Protein AF-A0A8T4Y1D4-F1 (afdb_monomer)

pLDDT: mean 77.45, std 13.18, range [52.66, 95.69]

Mean predicted aligned error: 16.46 Å

Sequence (96 aa):
MKKVSLYLDDKLWIKFKEVVLRRHGTLRKLSNEVENVLRASLVEENIEEAFKAMDLDVKVVSSPEDVKRSRPKLQGPSSELLIRKMRGMRIDEGLP

Nearest PDB structures (foldseek):
  6u42-assembly1_7G  TM=2.082E-01  e=9.517E+00  Chlamydomonas reinhardtii

Structure (mmCIF, N/CA/C/O backbone):
data_AF-A0A8T4Y1D4-F1
#
_entry.id   AF-A0A8T4Y1D4-F1
#
loop_
_atom_site.group_PDB
_atom_site.id
_atom_site.type_symbol
_atom_site.label_atom_id
_atom_site.label_alt_id
_atom_site.label_comp_id
_atom_site.label_asym_id
_atom_site.label_entity_id
_atom_site.label_seq_id
_atom_site.pdbx_PDB_ins_code
_atom_site.Cartn_x
_atom_site.Cartn_y
_atom_site.Cartn_z
_atom_site.occupancy
_atom_site.B_iso_or_equiv
_a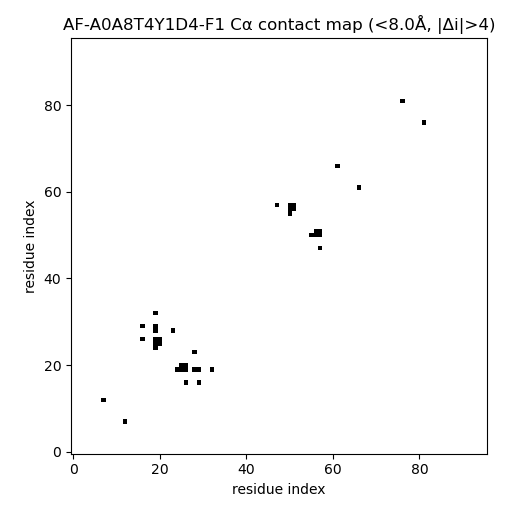tom_site.auth_seq_id
_atom_site.auth_comp_id
_atom_site.auth_asym_id
_atom_site.auth_atom_id
_atom_site.pdbx_PDB_model_num
ATOM 1 N N . MET A 1 1 ? 4.738 20.694 -6.937 1.00 65.12 1 MET A N 1
ATOM 2 C CA . MET A 1 1 ? 5.287 19.341 -6.680 1.00 65.12 1 MET A CA 1
ATOM 3 C C . MET A 1 1 ? 6.788 19.444 -6.489 1.00 65.12 1 MET A C 1
ATOM 5 O O . MET A 1 1 ? 7.438 20.063 -7.325 1.00 65.12 1 MET A O 1
ATOM 9 N N . LYS A 1 2 ? 7.337 18.865 -5.415 1.00 83.25 2 LYS A N 1
ATOM 10 C CA . LYS A 1 2 ? 8.791 18.683 -5.287 1.00 83.25 2 LYS A CA 1
ATOM 11 C C . LYS A 1 2 ? 9.203 17.478 -6.133 1.00 83.25 2 LYS A C 1
ATOM 13 O O . LYS A 1 2 ? 8.502 16.470 -6.132 1.00 83.25 2 LYS A O 1
ATOM 18 N N . LYS A 1 3 ? 10.299 17.600 -6.882 1.00 87.06 3 LYS A N 1
ATOM 19 C CA . LYS A 1 3 ? 10.895 16.473 -7.608 1.00 87.06 3 LYS A CA 1
ATOM 20 C C . LYS A 1 3 ? 11.906 15.801 -6.689 1.00 87.06 3 LYS A C 1
ATOM 22 O O . LYS A 1 3 ? 12.689 16.493 -6.046 1.00 87.06 3 LYS A O 1
ATOM 27 N N . VAL A 1 4 ? 11.864 14.477 -6.631 1.00 87.06 4 VAL A N 1
ATOM 28 C CA . VAL A 1 4 ? 12.768 13.655 -5.824 1.00 87.06 4 VAL A CA 1
ATOM 29 C C . VAL A 1 4 ? 13.396 12.623 -6.749 1.00 87.06 4 VAL A C 1
ATOM 31 O O . VAL A 1 4 ? 12.711 12.073 -7.612 1.00 87.06 4 VAL A O 1
ATOM 34 N N . SER A 1 5 ? 14.691 12.386 -6.575 1.00 88.12 5 SER A N 1
ATOM 35 C CA . SER A 1 5 ? 15.420 11.322 -7.261 1.00 88.12 5 SER A CA 1
ATOM 36 C C . SER A 1 5 ? 15.661 10.188 -6.275 1.00 88.12 5 SER A C 1
ATOM 38 O O . SER A 1 5 ? 16.085 10.432 -5.148 1.00 88.12 5 SER A O 1
ATOM 40 N N . LEU A 1 6 ? 15.382 8.959 -6.698 1.00 85.62 6 LEU A N 1
ATOM 41 C CA . LEU A 1 6 ? 15.580 7.751 -5.905 1.00 85.62 6 LEU A CA 1
ATOM 42 C C . LEU A 1 6 ? 16.570 6.853 -6.640 1.00 85.62 6 LEU A C 1
ATOM 44 O O . LEU A 1 6 ? 16.470 6.694 -7.857 1.00 85.62 6 LEU A O 1
ATOM 48 N N . TYR A 1 7 ? 17.495 6.262 -5.896 1.00 90.25 7 TYR A N 1
ATOM 49 C CA . TYR A 1 7 ? 18.375 5.221 -6.410 1.00 90.25 7 TYR A CA 1
ATOM 50 C C . TYR A 1 7 ? 17.776 3.871 -6.037 1.00 90.25 7 TYR A C 1
ATOM 52 O O . TYR A 1 7 ? 17.501 3.609 -4.868 1.00 90.25 7 TYR A O 1
ATOM 60 N N . LEU A 1 8 ? 17.527 3.043 -7.045 1.00 89.62 8 LEU A N 1
ATOM 61 C CA . LEU A 1 8 ? 16.905 1.732 -6.911 1.00 89.62 8 LEU A CA 1
ATOM 62 C C . LEU A 1 8 ? 17.745 0.717 -7.675 1.00 89.62 8 LEU A C 1
ATOM 64 O O . LEU A 1 8 ? 18.390 1.062 -8.662 1.00 89.62 8 LEU A O 1
ATOM 68 N N . ASP A 1 9 ? 17.697 -0.535 -7.235 1.00 94.88 9 ASP A N 1
ATOM 69 C CA . ASP A 1 9 ? 18.259 -1.639 -8.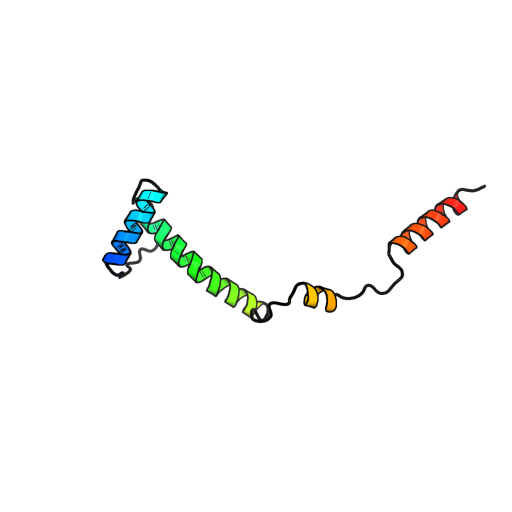004 1.00 94.88 9 ASP A CA 1
ATOM 70 C C . ASP A 1 9 ? 17.564 -1.756 -9.374 1.00 94.88 9 ASP A C 1
ATOM 72 O O . ASP A 1 9 ? 16.332 -1.735 -9.471 1.00 94.88 9 ASP A O 1
ATOM 76 N N . ASP A 1 10 ? 18.354 -1.912 -10.438 1.00 94.69 10 ASP A N 1
ATOM 77 C CA . ASP A 1 10 ? 17.852 -1.930 -11.815 1.00 94.69 10 ASP A CA 1
ATOM 78 C C . ASP A 1 10 ? 16.904 -3.106 -12.064 1.00 94.69 10 ASP A C 1
ATOM 80 O O . ASP A 1 10 ? 15.883 -2.962 -12.745 1.00 94.69 10 ASP A O 1
ATOM 84 N N . LYS A 1 11 ? 17.195 -4.277 -11.481 1.00 95.12 11 LYS A N 1
ATOM 85 C CA . LYS A 1 11 ? 16.346 -5.465 -11.649 1.00 95.12 11 LYS A CA 1
ATOM 86 C C . LYS A 1 11 ? 15.000 -5.263 -10.965 1.00 95.12 11 LYS A C 1
ATOM 88 O O . LYS A 1 11 ? 13.964 -5.595 -11.548 1.00 95.12 11 LYS A O 1
ATOM 93 N N . LEU A 1 12 ? 15.003 -4.706 -9.754 1.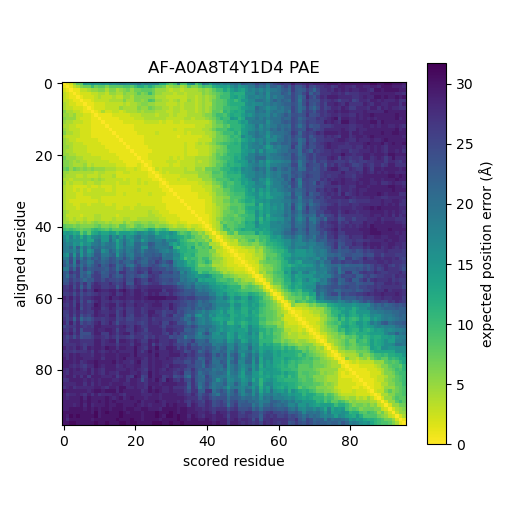00 92.75 12 LEU A N 1
ATOM 94 C CA . LEU A 1 12 ? 13.783 -4.329 -9.042 1.00 92.75 12 LEU A CA 1
ATOM 95 C C . LEU A 1 12 ? 12.974 -3.300 -9.845 1.00 92.75 12 LEU A C 1
ATOM 97 O O . LEU A 1 12 ? 11.764 -3.456 -10.016 1.00 92.75 12 LEU A O 1
ATOM 101 N N . TRP A 1 13 ? 13.642 -2.288 -10.399 1.00 93.31 13 TRP A N 1
ATOM 102 C CA . TRP A 1 13 ? 12.994 -1.224 -11.160 1.00 93.31 13 TRP A CA 1
ATOM 103 C C . TRP A 1 13 ? 12.329 -1.727 -12.444 1.00 93.31 13 TRP A C 1
ATOM 105 O O . TRP A 1 13 ? 11.215 -1.311 -12.766 1.00 93.31 13 TRP A O 1
ATOM 115 N N . ILE A 1 14 ? 12.962 -2.658 -13.164 1.00 95.31 14 ILE A N 1
ATOM 116 C CA . ILE A 1 14 ? 12.378 -3.287 -14.359 1.00 95.31 14 ILE A CA 1
ATOM 117 C C . ILE A 1 14 ? 11.093 -4.040 -14.001 1.00 95.31 14 ILE A C 1
ATOM 119 O O . ILE A 1 14 ? 10.058 -3.814 -14.632 1.00 95.31 14 ILE A O 1
ATOM 123 N N . LYS A 1 15 ? 11.134 -4.877 -12.957 1.00 94.12 15 LYS A N 1
ATOM 124 C CA . LYS A 1 15 ? 9.953 -5.622 -12.490 1.00 94.12 15 LYS A CA 1
ATOM 125 C C . LYS A 1 15 ? 8.828 -4.680 -12.070 1.00 94.12 15 LYS A C 1
ATOM 127 O O . LYS A 1 15 ? 7.671 -4.904 -12.413 1.00 94.12 15 LYS A O 1
ATOM 132 N N . PHE A 1 16 ? 9.164 -3.596 -11.375 1.00 93.06 16 PHE A N 1
ATOM 133 C CA . PHE A 1 16 ? 8.180 -2.607 -10.955 1.00 93.06 16 PHE A CA 1
ATOM 134 C C . PHE A 1 16 ? 7.493 -1.933 -12.152 1.00 93.06 16 PHE A C 1
ATOM 136 O O . PHE A 1 16 ? 6.266 -1.854 -12.191 1.00 93.06 16 PHE A O 1
ATOM 143 N N . LYS A 1 17 ? 8.251 -1.517 -13.178 1.00 94.00 17 LYS A N 1
ATOM 144 C CA . LYS A 1 17 ? 7.666 -0.962 -14.414 1.00 94.00 17 LYS A CA 1
ATOM 145 C C . LYS A 1 17 ? 6.724 -1.936 -15.098 1.00 94.00 17 LYS A C 1
ATOM 147 O O . LYS A 1 17 ? 5.676 -1.516 -15.581 1.00 94.00 17 LYS A O 1
ATOM 152 N N . GLU A 1 18 ? 7.088 -3.212 -15.143 1.00 95.69 18 GLU A N 1
ATOM 153 C CA . GLU A 1 18 ? 6.251 -4.246 -15.739 1.00 95.69 18 GLU A CA 1
ATOM 154 C C . GLU A 1 18 ? 4.917 -4.383 -14.997 1.00 95.69 18 GLU A C 1
ATOM 156 O O . GLU A 1 18 ? 3.863 -4.402 -15.630 1.00 95.69 18 GLU A O 1
ATOM 161 N N . VAL A 1 19 ? 4.938 -4.396 -13.662 1.00 93.88 19 VAL A N 1
ATOM 162 C CA . VAL A 1 19 ? 3.719 -4.432 -12.840 1.00 93.88 19 VAL A CA 1
ATOM 163 C C . VAL A 1 19 ? 2.845 -3.202 -13.090 1.00 93.88 19 VAL A C 1
ATOM 165 O O . VAL A 1 19 ? 1.645 -3.341 -13.327 1.00 93.88 19 VAL A O 1
ATOM 168 N N . VAL A 1 20 ? 3.436 -2.004 -13.107 1.00 94.12 20 VAL A N 1
ATOM 169 C CA . VAL A 1 20 ? 2.705 -0.753 -13.377 1.00 94.12 20 VAL A CA 1
ATOM 170 C C . VAL A 1 20 ? 2.093 -0.765 -14.779 1.00 94.12 20 VAL A C 1
ATOM 172 O O . VAL A 1 20 ? 0.931 -0.389 -14.949 1.00 94.12 20 VAL A O 1
ATOM 175 N N . LEU A 1 21 ? 2.840 -1.240 -15.779 1.00 94.25 21 LEU A N 1
ATOM 176 C CA . LEU A 1 21 ? 2.364 -1.360 -17.153 1.00 94.25 21 LEU A CA 1
ATOM 177 C C . LEU A 1 21 ? 1.213 -2.363 -17.260 1.00 94.25 21 LEU A C 1
ATOM 179 O O . LEU A 1 21 ? 0.214 -2.060 -17.903 1.00 94.25 21 LEU A O 1
ATOM 183 N N . ARG A 1 22 ? 1.314 -3.522 -16.602 1.00 93.50 22 ARG A N 1
ATOM 184 C CA . ARG A 1 22 ? 0.240 -4.526 -16.568 1.00 93.50 22 ARG A CA 1
ATOM 185 C C . ARG A 1 22 ? -1.016 -3.998 -15.871 1.00 93.50 22 ARG A C 1
ATOM 187 O O . ARG A 1 22 ? -2.118 -4.291 -16.317 1.00 93.50 22 ARG A O 1
ATOM 194 N N . ARG A 1 23 ? -0.861 -3.203 -14.806 1.00 92.44 23 ARG A N 1
ATOM 195 C CA . ARG A 1 23 ? -1.981 -2.653 -14.025 1.00 92.44 23 ARG A CA 1
ATOM 196 C C . ARG A 1 23 ? -2.713 -1.517 -14.738 1.00 92.44 23 ARG A C 1
ATOM 198 O O . ARG A 1 23 ? -3.936 -1.451 -14.682 1.00 92.44 23 ARG A O 1
ATOM 205 N N . HIS A 1 24 ? -1.977 -0.599 -15.364 1.00 91.69 24 HIS A N 1
ATOM 206 C CA . HIS A 1 24 ? -2.543 0.641 -15.909 1.00 91.69 24 HIS A CA 1
ATOM 207 C C . HIS A 1 24 ? -2.500 0.736 -17.438 1.00 91.69 24 HIS A C 1
ATOM 209 O O . HIS A 1 24 ? -3.012 1.705 -17.995 1.00 91.69 24 HIS A O 1
ATOM 215 N N . GLY A 1 25 ? -1.842 -0.200 -18.124 1.00 93.06 25 GLY A N 1
ATOM 216 C CA . GLY A 1 25 ? -1.584 -0.133 -19.566 1.00 93.06 25 GLY A CA 1
ATOM 217 C C . GLY A 1 25 ? -0.598 0.970 -19.971 1.00 93.06 25 GLY A C 1
ATOM 218 O O . GLY A 1 25 ? -0.372 1.198 -21.156 1.00 93.06 25 GLY A O 1
ATOM 219 N N . THR A 1 26 ? -0.012 1.697 -19.011 1.00 91.81 26 THR A N 1
ATOM 220 C CA . THR A 1 26 ? 0.875 2.833 -19.278 1.00 91.81 26 THR A CA 1
ATOM 221 C C . THR A 1 26 ? 1.895 3.057 -18.165 1.00 91.81 26 THR A C 1
ATOM 223 O O . THR A 1 26 ? 1.602 2.886 -16.984 1.00 91.81 26 THR A O 1
ATOM 226 N N . LEU A 1 27 ? 3.085 3.536 -18.540 1.00 92.75 27 LEU A N 1
ATOM 227 C CA . LEU A 1 27 ? 4.135 3.955 -17.604 1.00 92.75 27 LEU A CA 1
ATOM 228 C C . LEU A 1 27 ? 3.957 5.391 -17.086 1.00 92.75 27 LEU A C 1
ATOM 230 O O . LEU A 1 27 ? 4.673 5.803 -16.176 1.00 92.75 27 LEU A O 1
ATOM 234 N N . ARG A 1 28 ? 2.981 6.158 -17.600 1.00 92.62 28 ARG A N 1
ATOM 235 C CA . ARG A 1 28 ? 2.699 7.533 -17.129 1.00 92.62 28 ARG A CA 1
ATOM 236 C C . ARG A 1 28 ? 2.296 7.597 -15.649 1.00 92.62 28 ARG A C 1
ATOM 238 O O . ARG A 1 28 ? 2.296 8.676 -15.067 1.00 92.62 28 ARG A O 1
ATOM 245 N N . LYS A 1 29 ? 1.944 6.456 -15.049 1.00 91.50 29 LYS A N 1
ATOM 246 C CA . LYS A 1 29 ? 1.559 6.318 -13.639 1.00 91.50 29 LYS A CA 1
ATOM 247 C C . LYS A 1 29 ? 2.702 5.877 -12.718 1.00 91.50 29 LYS A C 1
ATOM 249 O O . LYS A 1 29 ? 2.461 5.729 -11.528 1.00 91.50 29 LYS A O 1
ATOM 254 N N . LEU A 1 30 ? 3.934 5.730 -13.221 1.00 91.94 30 LEU A N 1
ATOM 255 C CA . LEU A 1 30 ? 5.082 5.285 -12.417 1.00 91.94 30 LEU A CA 1
ATOM 256 C C . LEU A 1 30 ? 5.305 6.130 -11.163 1.00 91.94 30 LEU A C 1
ATOM 258 O O . LEU A 1 30 ? 5.401 5.577 -10.075 1.00 91.94 30 LEU A O 1
ATOM 262 N N . SER A 1 31 ? 5.362 7.457 -11.301 1.00 89.75 31 SER A N 1
ATOM 263 C CA . SER A 1 31 ? 5.596 8.347 -10.158 1.00 89.75 31 SER A CA 1
ATOM 264 C C . SER A 1 31 ? 4.492 8.240 -9.107 1.00 89.75 31 SER A C 1
ATOM 266 O O . SER A 1 31 ? 4.797 8.195 -7.921 1.00 89.75 31 SER A O 1
ATOM 268 N N . ASN A 1 32 ? 3.232 8.131 -9.540 1.00 90.19 32 ASN A N 1
ATOM 269 C CA . ASN A 1 32 ? 2.099 7.955 -8.631 1.00 90.19 32 ASN A CA 1
ATOM 270 C C . ASN A 1 32 ? 2.192 6.626 -7.883 1.00 90.19 32 ASN A C 1
ATOM 272 O O . ASN A 1 32 ? 1.860 6.565 -6.707 1.00 90.19 32 ASN A O 1
ATOM 276 N N . GLU A 1 33 ? 2.646 5.567 -8.551 1.00 91.44 33 GLU A N 1
ATOM 277 C CA . GLU A 1 33 ? 2.709 4.256 -7.919 1.00 91.44 33 GLU A CA 1
ATOM 278 C C . GLU A 1 33 ? 3.885 4.118 -6.957 1.00 91.44 33 GLU A C 1
ATOM 280 O O . GLU A 1 33 ? 3.740 3.514 -5.899 1.00 91.44 33 GLU A O 1
ATOM 285 N N . VAL A 1 34 ? 5.015 4.759 -7.259 1.00 90.56 34 VAL A N 1
ATOM 286 C CA . VAL A 1 34 ? 6.104 4.919 -6.288 1.00 90.56 34 VAL A CA 1
ATOM 287 C C . VAL A 1 34 ? 5.616 5.699 -5.063 1.00 90.56 34 VAL A C 1
ATOM 289 O O . VAL A 1 34 ? 5.873 5.292 -3.935 1.00 90.56 34 VAL A O 1
ATOM 292 N N . GLU A 1 35 ? 4.865 6.783 -5.265 1.00 88.62 35 GLU A N 1
ATOM 293 C CA . GLU A 1 35 ? 4.280 7.557 -4.166 1.00 88.62 35 GLU A CA 1
ATOM 294 C C . GLU A 1 35 ? 3.283 6.732 -3.339 1.00 88.62 35 GLU A C 1
ATOM 296 O O . GLU A 1 35 ? 3.310 6.801 -2.114 1.00 88.62 35 GLU A O 1
ATOM 301 N N . ASN A 1 36 ? 2.441 5.919 -3.979 1.00 87.69 36 ASN A N 1
ATOM 302 C CA . ASN A 1 36 ? 1.493 5.042 -3.292 1.00 87.69 36 ASN A CA 1
ATOM 303 C C . ASN A 1 36 ? 2.200 3.995 -2.428 1.00 87.69 36 ASN A C 1
ATOM 305 O O . ASN A 1 36 ? 1.775 3.764 -1.299 1.00 87.69 36 ASN A O 1
ATOM 309 N N . VAL A 1 37 ? 3.282 3.392 -2.929 1.00 87.56 37 VAL A N 1
ATOM 310 C CA . VAL A 1 37 ? 4.082 2.428 -2.159 1.00 87.56 37 VAL A CA 1
ATOM 311 C C . VAL A 1 37 ? 4.723 3.102 -0.947 1.00 87.56 37 VAL A C 1
ATOM 313 O O . VAL A 1 37 ? 4.610 2.583 0.159 1.00 87.56 37 VAL A O 1
ATOM 316 N N . LEU A 1 38 ? 5.327 4.281 -1.131 1.00 84.69 38 LEU A N 1
ATOM 317 C CA . LEU A 1 38 ? 5.920 5.042 -0.026 1.00 84.69 38 LEU A CA 1
ATOM 318 C C . LEU A 1 38 ? 4.867 5.491 0.994 1.00 84.69 38 LEU A C 1
ATOM 320 O O . LEU A 1 38 ? 5.109 5.458 2.193 1.00 84.69 38 LEU A O 1
ATOM 324 N N . ARG A 1 39 ? 3.676 5.892 0.542 1.00 82.94 39 ARG A N 1
ATOM 325 C CA . ARG A 1 39 ? 2.569 6.211 1.449 1.00 82.94 39 ARG A CA 1
ATOM 326 C C . ARG A 1 39 ? 2.110 4.985 2.217 1.00 82.94 39 ARG A C 1
ATOM 328 O O . ARG A 1 39 ? 1.875 5.108 3.406 1.00 82.94 39 ARG A O 1
ATOM 335 N N . ALA A 1 40 ? 1.992 3.828 1.572 1.00 79.12 40 ALA A N 1
ATOM 336 C CA . ALA A 1 40 ? 1.582 2.602 2.246 1.00 79.12 40 ALA A CA 1
ATOM 337 C C . ALA A 1 40 ? 2.562 2.212 3.364 1.00 79.12 40 ALA A C 1
ATOM 339 O O . ALA A 1 40 ? 2.109 1.892 4.456 1.00 79.12 40 ALA A O 1
ATOM 340 N N . SER A 1 41 ? 3.876 2.327 3.136 1.00 74.56 41 SER A N 1
ATOM 341 C CA . SER A 1 41 ? 4.875 2.068 4.184 1.00 74.56 41 SER A CA 1
ATOM 342 C C . SER A 1 41 ? 4.851 3.118 5.297 1.00 74.56 41 SER A C 1
ATOM 344 O O . SER A 1 41 ? 4.956 2.780 6.467 1.00 74.56 41 SER A O 1
ATOM 346 N N . LEU A 1 42 ? 4.661 4.395 4.952 1.00 71.81 42 LEU A N 1
ATOM 347 C CA . LEU A 1 42 ? 4.575 5.473 5.943 1.00 71.81 42 LEU A CA 1
ATOM 348 C C . LEU A 1 42 ? 3.255 5.453 6.723 1.00 71.81 42 LEU A C 1
ATOM 350 O O . LEU A 1 42 ? 3.182 6.016 7.805 1.00 71.81 42 LEU A O 1
ATOM 354 N N . VAL A 1 43 ? 2.175 4.874 6.192 1.00 64.25 43 VAL A N 1
ATOM 355 C CA . VAL A 1 43 ? 0.899 4.762 6.916 1.00 64.25 43 VAL A CA 1
ATOM 356 C C . VAL A 1 43 ? 1.048 3.846 8.126 1.00 64.25 43 VAL A C 1
ATOM 358 O O . VAL A 1 43 ? 0.479 4.166 9.161 1.00 64.25 43 VAL A O 1
ATOM 361 N N . GLU A 1 44 ? 1.841 2.776 8.044 1.00 59.81 44 GLU A N 1
ATOM 362 C CA . GLU A 1 44 ? 2.151 1.943 9.214 1.00 59.81 44 GLU A CA 1
ATOM 363 C C . GLU A 1 44 ? 2.862 2.768 10.300 1.00 59.81 44 GLU A C 1
ATOM 365 O O . GLU A 1 44 ? 2.408 2.788 11.442 1.00 59.81 44 GLU A O 1
ATOM 370 N N . GLU A 1 45 ? 3.869 3.564 9.925 1.00 60.06 45 GLU A N 1
ATOM 371 C CA . GLU A 1 45 ? 4.567 4.476 10.847 1.00 60.06 45 GLU A CA 1
ATOM 372 C C . GLU A 1 45 ? 3.633 5.558 11.422 1.00 60.06 45 GLU A C 1
ATOM 374 O O . GLU A 1 45 ? 3.614 5.790 12.627 1.00 60.06 45 GLU A O 1
ATOM 379 N N . ASN A 1 46 ? 2.790 6.178 10.590 1.00 60.34 46 ASN A N 1
ATOM 380 C CA . ASN A 1 46 ? 1.846 7.215 11.022 1.00 60.34 46 ASN A CA 1
ATOM 381 C C . ASN A 1 46 ? 0.755 6.668 11.949 1.00 60.34 46 ASN A C 1
ATOM 383 O O . ASN A 1 46 ? 0.288 7.373 12.840 1.00 60.34 46 ASN A O 1
ATOM 387 N N . ILE A 1 47 ? 0.310 5.431 11.726 1.00 63.88 47 ILE A N 1
ATOM 388 C CA . ILE A 1 47 ? -0.652 4.759 12.597 1.00 63.88 47 ILE A CA 1
ATOM 389 C C . ILE A 1 47 ? 0.003 4.487 13.954 1.00 63.88 47 ILE A C 1
ATOM 391 O O . ILE A 1 47 ? -0.592 4.796 14.985 1.00 63.88 47 ILE A O 1
ATOM 395 N N . GLU A 1 48 ? 1.239 3.984 13.974 1.00 63.22 48 GLU A N 1
ATOM 396 C CA . GLU A 1 48 ? 1.997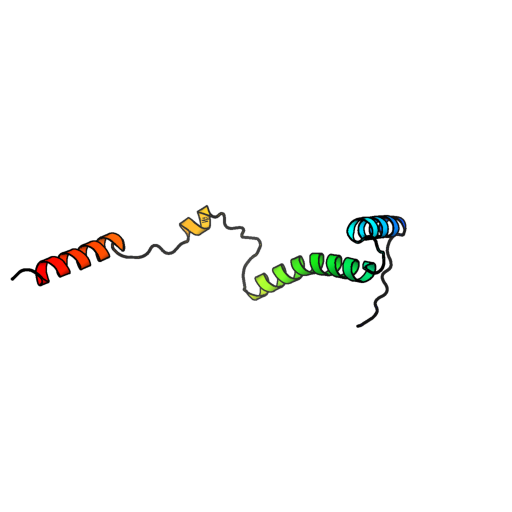 3.799 15.214 1.00 63.22 48 GLU A CA 1
ATOM 397 C C . GLU A 1 48 ? 2.235 5.117 15.963 1.00 63.22 48 GLU A C 1
ATOM 399 O O . GLU A 1 48 ? 2.077 5.174 17.184 1.00 63.22 48 GLU A 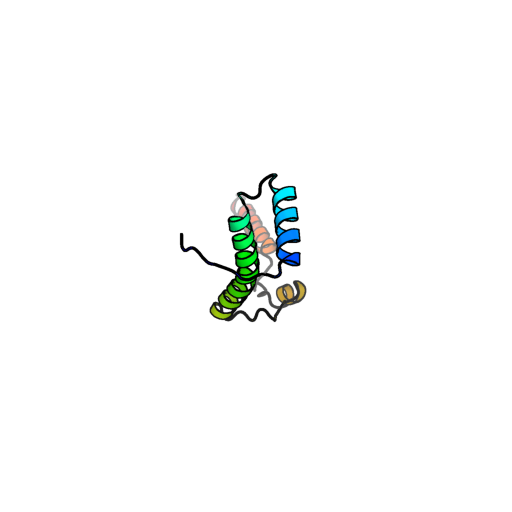O 1
ATOM 404 N N . GLU A 1 49 ? 2.585 6.190 15.254 1.00 65.88 49 GLU A N 1
ATOM 405 C CA . GLU A 1 49 ? 2.765 7.524 15.832 1.00 65.88 49 GLU A CA 1
ATOM 406 C C . GLU A 1 49 ? 1.453 8.111 16.364 1.00 65.88 49 GLU A C 1
ATOM 408 O O . GLU A 1 49 ? 1.432 8.670 17.461 1.00 65.88 49 GLU A O 1
ATOM 413 N N . ALA A 1 50 ? 0.342 7.943 15.643 1.00 60.38 50 ALA A N 1
ATOM 414 C CA . ALA A 1 50 ? -0.974 8.382 16.094 1.00 60.38 50 ALA A CA 1
ATOM 415 C C . ALA A 1 50 ? -1.436 7.618 17.343 1.00 60.38 50 ALA A C 1
ATOM 417 O O . ALA A 1 50 ? -1.968 8.227 18.270 1.00 60.38 50 ALA A O 1
ATOM 418 N N . PHE A 1 51 ? -1.196 6.307 17.412 1.00 62.69 51 PHE A N 1
ATOM 419 C CA . PHE A 1 51 ? -1.496 5.519 18.605 1.00 62.69 51 PHE A CA 1
ATOM 420 C C . PHE A 1 51 ? -0.616 5.914 19.797 1.00 62.69 51 PHE A C 1
ATOM 422 O O . PHE A 1 51 ? -1.145 6.073 20.896 1.00 62.69 51 PHE A O 1
ATOM 429 N N . LYS A 1 52 ? 0.680 6.192 19.584 1.00 68.62 52 LYS A N 1
ATOM 430 C CA . LYS A 1 52 ? 1.558 6.774 20.619 1.00 68.62 52 LYS A CA 1
ATOM 431 C C . LYS A 1 52 ? 1.050 8.131 21.108 1.00 68.62 52 LYS A C 1
ATOM 433 O O . LYS A 1 52 ? 1.047 8.377 22.306 1.00 68.62 52 LYS A O 1
ATOM 438 N N . ALA A 1 53 ? 0.588 8.999 20.207 1.00 69.00 53 ALA A N 1
ATOM 439 C CA . ALA A 1 53 ? 0.021 10.299 20.571 1.00 69.00 53 ALA A CA 1
ATOM 440 C C . ALA A 1 53 ? -1.303 10.186 21.353 1.00 69.00 53 ALA A C 1
ATOM 442 O O . ALA A 1 53 ? -1.655 11.098 22.097 1.00 69.00 53 ALA A O 1
ATOM 443 N N . MET A 1 54 ? -2.027 9.075 21.196 1.00 64.25 54 MET A N 1
ATOM 444 C CA . MET A 1 54 ? -3.240 8.749 21.953 1.00 64.25 54 MET A CA 1
ATOM 445 C C . MET A 1 54 ? -2.963 7.944 23.234 1.00 64.25 54 MET A C 1
ATOM 447 O O . MET A 1 54 ? -3.916 7.540 23.895 1.00 64.25 54 MET A O 1
ATOM 451 N N . ASP A 1 55 ? -1.691 7.711 23.581 1.00 63.22 55 ASP A N 1
ATOM 452 C CA . ASP A 1 55 ? -1.268 6.881 24.721 1.00 63.22 55 ASP A CA 1
ATOM 453 C C . ASP A 1 55 ? -1.830 5.440 24.653 1.00 63.22 55 ASP A C 1
ATOM 455 O O . ASP A 1 55 ? -2.082 4.774 25.659 1.00 63.22 55 ASP A O 1
ATOM 459 N N . LEU A 1 56 ? -2.064 4.952 23.429 1.00 62.31 56 LEU A N 1
ATOM 460 C CA . LEU A 1 56 ? -2.570 3.615 23.138 1.00 62.31 56 LEU A CA 1
ATOM 461 C C . LEU A 1 56 ? -1.402 2.713 22.744 1.00 62.31 56 LEU A C 1
ATOM 463 O O . LEU A 1 56 ? -0.765 2.895 21.705 1.00 62.31 56 LEU A O 1
ATOM 467 N N . ASP A 1 57 ? -1.130 1.707 23.568 1.00 59.12 57 ASP A N 1
ATOM 468 C CA . ASP A 1 57 ? -0.060 0.753 23.303 1.00 59.12 57 ASP A CA 1
ATOM 469 C C . ASP A 1 57 ? -0.515 -0.260 22.233 1.00 59.12 57 ASP A C 1
ATOM 471 O O . ASP A 1 57 ? -1.303 -1.171 22.4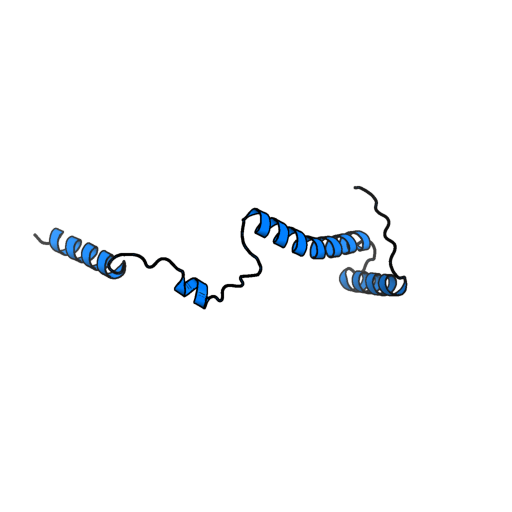97 1.00 59.12 57 ASP A O 1
ATOM 475 N N . VAL A 1 58 ? -0.027 -0.093 20.997 1.00 56.22 58 VAL A N 1
ATOM 476 C CA . VAL A 1 58 ? -0.379 -0.910 19.807 1.00 56.22 58 VAL A CA 1
ATOM 477 C C . VAL A 1 58 ? -0.065 -2.399 20.012 1.00 56.22 58 VAL A C 1
ATOM 479 O O . VAL A 1 58 ? -0.615 -3.267 19.336 1.00 56.22 58 VAL A O 1
ATOM 482 N N . LYS A 1 59 ? 0.787 -2.719 20.992 1.00 57.44 59 LYS A N 1
ATOM 483 C CA . LYS A 1 59 ? 1.119 -4.095 21.379 1.00 57.44 59 LYS A CA 1
ATOM 484 C C . LYS A 1 59 ? -0.019 -4.821 22.091 1.00 57.44 59 LYS A C 1
ATOM 486 O O . LYS A 1 59 ? 0.006 -6.050 22.159 1.00 57.44 59 LYS A O 1
ATOM 491 N N . VAL A 1 60 ? -1.020 -4.105 22.598 1.00 55.69 60 VAL A N 1
ATOM 492 C CA . VAL A 1 60 ? -2.174 -4.713 23.259 1.00 55.69 60 VAL A CA 1
ATOM 493 C C . VAL A 1 60 ? -3.269 -4.947 22.223 1.00 55.69 60 VAL A C 1
ATOM 495 O O . VAL A 1 60 ? -4.298 -4.271 22.192 1.00 55.69 60 VAL A O 1
ATOM 498 N N . VAL A 1 61 ? -3.065 -5.957 21.375 1.00 52.66 61 VAL A N 1
ATOM 499 C CA . VAL A 1 61 ? -4.169 -6.590 20.643 1.00 52.66 61 VAL A CA 1
ATOM 500 C C . VAL A 1 61 ? -5.045 -7.278 21.689 1.00 52.66 61 VAL A C 1
ATOM 502 O O . VAL A 1 61 ? -4.880 -8.457 21.990 1.00 52.66 61 VAL A O 1
ATOM 505 N N . SER A 1 62 ? -5.941 -6.517 22.317 1.00 57.88 62 SER A N 1
ATOM 506 C CA . SER A 1 62 ? -6.938 -7.083 23.219 1.00 57.88 62 SER A CA 1
ATOM 507 C C . SER A 1 62 ? -7.834 -7.985 22.382 1.00 57.88 62 SER A C 1
ATOM 509 O O . SER A 1 62 ? -8.480 -7.513 21.441 1.00 57.88 62 SER A O 1
ATOM 511 N N . SER A 1 63 ? -7.878 -9.279 22.704 1.00 65.12 63 SER A N 1
ATOM 512 C CA . SER A 1 63 ? -8.846 -10.185 22.091 1.00 65.12 63 SER A CA 1
ATOM 513 C C . SER A 1 63 ? -10.251 -9.588 22.261 1.00 65.12 63 SER A C 1
ATOM 515 O O . SER A 1 63 ? -10.538 -8.981 23.301 1.00 65.12 63 SER A O 1
ATOM 517 N N . PRO A 1 64 ? -11.176 -9.771 21.303 1.00 65.62 64 PRO A N 1
ATOM 518 C CA . PRO A 1 64 ? -12.576 -9.390 21.488 1.00 65.62 64 PRO A CA 1
ATOM 519 C C . PRO A 1 64 ? -13.179 -9.917 22.803 1.00 65.62 64 PRO A C 1
ATOM 521 O O . PRO A 1 64 ? -14.116 -9.329 23.344 1.00 65.62 64 PRO A O 1
ATOM 524 N N . GLU A 1 65 ? -12.649 -11.021 23.331 1.00 72.25 65 GLU A N 1
ATOM 525 C CA . GLU A 1 65 ? -13.025 -11.590 24.626 1.00 72.25 65 GLU A CA 1
ATOM 526 C C . GLU A 1 65 ? -12.540 -10.750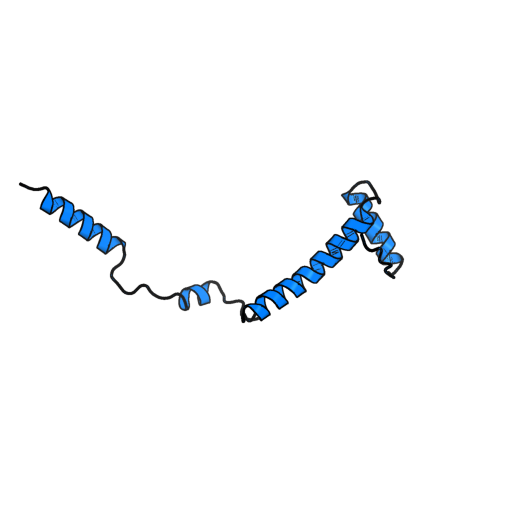 25.814 1.00 72.25 65 GLU A C 1
ATOM 528 O O . GLU A 1 65 ? -13.297 -10.554 26.767 1.00 72.25 65 GLU A O 1
ATOM 533 N N . ASP A 1 66 ? -11.334 -10.189 25.741 1.00 71.75 66 ASP A N 1
ATOM 534 C CA . ASP A 1 66 ? -10.777 -9.315 26.778 1.00 71.75 66 ASP A CA 1
ATOM 535 C C . ASP A 1 66 ? -11.526 -7.983 26.839 1.00 71.75 66 ASP A C 1
ATOM 537 O O . ASP A 1 66 ? -11.850 -7.498 27.923 1.00 71.75 66 ASP A O 1
ATOM 541 N N . VAL A 1 67 ? -11.925 -7.451 25.679 1.00 70.44 67 VAL A N 1
ATOM 542 C CA . VAL A 1 67 ? -12.784 -6.258 25.586 1.00 70.44 67 VAL A CA 1
ATOM 543 C C . VAL A 1 67 ? -14.167 -6.518 26.192 1.00 70.44 67 VAL A C 1
ATOM 545 O O . VAL A 1 67 ? -14.734 -5.662 26.873 1.00 70.44 67 VAL A O 1
ATOM 548 N N . LYS A 1 68 ? -14.732 -7.718 25.994 1.00 72.88 68 LYS A N 1
ATOM 549 C CA . LYS A 1 68 ? -16.007 -8.102 26.628 1.00 72.88 68 LYS A CA 1
ATOM 550 C C . LYS A 1 68 ? -15.887 -8.201 28.149 1.00 72.88 68 LYS A C 1
ATOM 552 O O . LYS A 1 68 ? -16.855 -7.885 28.838 1.00 72.88 68 LYS A O 1
ATOM 557 N N . ARG A 1 69 ? -14.732 -8.633 28.667 1.00 74.75 69 ARG A N 1
ATOM 558 C CA . ARG A 1 69 ? -14.466 -8.743 30.111 1.00 74.75 69 ARG A CA 1
ATOM 559 C C . ARG A 1 69 ? -14.238 -7.386 30.771 1.00 74.75 69 ARG A C 1
ATOM 561 O O . ARG A 1 69 ? -14.719 -7.186 31.882 1.00 74.75 69 ARG A O 1
ATOM 568 N N . SER A 1 70 ? -13.541 -6.472 30.098 1.00 73.44 70 SER A N 1
ATOM 569 C CA . SER A 1 70 ? -13.246 -5.128 30.611 1.00 73.44 70 SER A CA 1
ATOM 570 C C . SER A 1 70 ? -14.404 -4.140 30.449 1.00 73.44 70 SER A C 1
ATOM 572 O O . SER A 1 70 ? -14.382 -3.064 31.049 1.00 73.44 70 SER A O 1
ATOM 574 N N . ARG A 1 71 ? -15.439 -4.491 29.671 1.00 77.75 71 ARG A N 1
ATOM 575 C CA . ARG A 1 71 ? -16.600 -3.623 29.463 1.00 77.75 71 ARG A CA 1
ATOM 576 C C . ARG A 1 71 ? -17.289 -3.300 30.798 1.00 77.75 71 ARG A C 1
ATOM 578 O O . ARG A 1 71 ? -17.648 -4.227 31.530 1.00 77.75 71 ARG A O 1
ATOM 585 N N . PRO A 1 72 ? -17.569 -2.016 31.089 1.00 79.06 72 PRO A N 1
ATOM 586 C CA . PRO A 1 72 ? -18.335 -1.632 32.265 1.00 79.06 72 PRO A CA 1
ATOM 587 C C . PRO A 1 72 ? -19.686 -2.346 32.269 1.00 79.06 72 PRO A C 1
ATOM 589 O O . PRO A 1 72 ? -20.479 -2.215 31.330 1.00 79.06 72 PRO A O 1
ATOM 592 N N . LYS A 1 73 ? -19.953 -3.126 33.319 1.00 76.94 73 LYS A N 1
ATOM 593 C CA . LYS A 1 73 ? -21.275 -3.716 33.519 1.00 76.94 73 LYS A CA 1
ATOM 594 C C . LYS A 1 73 ? -22.220 -2.599 33.936 1.00 76.94 73 LYS A C 1
ATOM 596 O O . LYS A 1 73 ? -21.979 -1.930 34.939 1.00 76.94 73 LYS A O 1
ATOM 601 N N . LEU A 1 74 ? -23.281 -2.397 33.157 1.00 74.12 74 LEU A N 1
ATOM 602 C CA . LEU A 1 74 ? -24.353 -1.475 33.519 1.00 74.12 74 LEU A CA 1
ATOM 603 C C . LEU A 1 74 ? -24.903 -1.894 34.887 1.00 74.12 74 LEU A C 1
ATOM 605 O O . LEU A 1 74 ? -25.322 -3.038 35.066 1.00 74.12 74 LEU A O 1
ATOM 609 N N . GLN A 1 75 ? -24.855 -0.982 35.857 1.00 69.88 75 GLN A N 1
ATOM 610 C CA . GLN A 1 75 ? -25.480 -1.201 37.153 1.00 69.88 75 GLN A CA 1
ATOM 611 C C . GLN A 1 75 ? -26.977 -0.946 37.014 1.00 69.88 75 GLN A C 1
ATOM 613 O O . GLN A 1 75 ? -27.397 0.152 36.657 1.00 69.88 75 GLN A O 1
ATOM 618 N N . GLY A 1 76 ? -27.777 -1.972 37.285 1.00 69.81 76 GLY A N 1
ATOM 619 C CA . GLY A 1 76 ? -2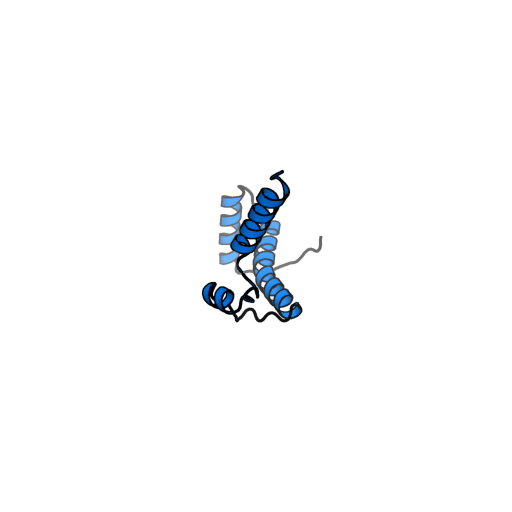9.228 -1.860 37.306 1.00 69.81 76 GLY A CA 1
ATOM 620 C C . GLY A 1 76 ? -29.938 -3.068 36.702 1.00 69.81 76 GLY A C 1
ATOM 621 O O . GLY A 1 76 ? -29.305 -3.946 36.111 1.00 69.81 76 GLY A O 1
ATOM 622 N N . PRO A 1 77 ? -31.269 -3.135 36.868 1.00 74.38 77 PRO A N 1
ATOM 623 C CA . PRO A 1 77 ? -32.080 -4.129 36.184 1.00 74.38 77 PRO A CA 1
ATOM 624 C C . PRO A 1 77 ? -31.930 -3.967 34.668 1.00 74.38 77 PRO A C 1
ATOM 626 O O . PRO A 1 77 ? -31.736 -2.856 34.173 1.00 74.38 77 PRO A O 1
ATOM 629 N N . SER A 1 78 ? -32.049 -5.077 33.933 1.00 80.94 78 SER A N 1
ATOM 630 C CA . SER A 1 78 ? -32.080 -5.051 32.467 1.00 80.94 78 SER A CA 1
ATOM 631 C C . SER A 1 78 ? -33.044 -3.963 31.987 1.00 80.94 78 SER A C 1
ATOM 633 O O . SER A 1 78 ? -34.144 -3.818 32.531 1.00 80.94 78 SER A O 1
ATOM 635 N N . SER A 1 79 ? -32.652 -3.215 30.956 1.00 76.12 79 SER A N 1
ATOM 636 C CA . SER A 1 79 ? -33.517 -2.223 30.306 1.00 76.12 79 SER A CA 1
ATOM 637 C C . SER A 1 79 ? -34.871 -2.824 29.923 1.00 76.12 79 SER A C 1
ATOM 639 O O . SER A 1 79 ? -35.893 -2.149 29.984 1.00 76.12 79 SER A O 1
ATOM 641 N N . GLU A 1 80 ? -34.902 -4.121 29.636 1.00 78.31 80 GLU A N 1
ATOM 642 C CA . GLU A 1 80 ? -36.107 -4.898 29.382 1.00 78.31 80 GLU A CA 1
ATOM 643 C C . GLU A 1 80 ? -37.079 -4.924 30.577 1.00 78.31 80 GLU A C 1
ATOM 645 O O . GLU A 1 80 ? -38.275 -4.689 30.407 1.00 78.31 80 GLU A O 1
ATOM 650 N N . LEU A 1 81 ? -36.577 -5.123 31.803 1.00 80.38 81 LEU A N 1
ATOM 651 C CA . LEU A 1 81 ? -37.382 -5.061 33.032 1.00 80.38 81 LEU A CA 1
ATOM 652 C C . LEU A 1 81 ? -37.906 -3.646 33.286 1.00 80.38 81 LEU A C 1
ATOM 654 O O . LEU A 1 81 ? -39.048 -3.480 33.719 1.00 80.38 81 LEU A O 1
ATOM 658 N N . LEU A 1 82 ? -37.091 -2.631 32.992 1.00 80.56 82 LEU A N 1
ATOM 659 C CA . LEU A 1 82 ? -37.482 -1.230 33.123 1.00 80.56 82 LEU A CA 1
ATOM 660 C C . LEU A 1 82 ? -38.612 -0.882 32.141 1.00 80.56 82 LEU A C 1
ATOM 662 O O . LEU A 1 82 ? -39.639 -0.336 32.538 1.00 80.56 82 LEU A O 1
ATOM 666 N N . ILE A 1 83 ? -38.464 -1.273 30.872 1.00 82.31 83 ILE A N 1
ATOM 667 C CA . ILE A 1 83 ? -39.470 -1.075 29.821 1.00 82.31 83 ILE A CA 1
ATOM 668 C C . ILE A 1 83 ? -40.756 -1.835 30.156 1.00 82.31 83 ILE A C 1
ATOM 670 O O . ILE A 1 83 ? -41.849 -1.297 29.979 1.00 82.31 83 ILE A O 1
ATOM 674 N N . ARG A 1 84 ? -40.649 -3.058 30.685 1.00 83.81 84 ARG A N 1
ATOM 675 C CA . ARG A 1 84 ? -41.807 -3.854 31.104 1.00 83.81 84 ARG A CA 1
ATOM 676 C C . ARG A 1 84 ? -42.568 -3.191 32.255 1.00 83.81 84 ARG A C 1
ATOM 678 O O . ARG A 1 84 ? -43.792 -3.121 32.187 1.00 83.81 84 ARG A O 1
ATOM 685 N N . LYS A 1 85 ? -41.867 -2.636 33.252 1.00 83.50 85 LYS A N 1
ATOM 686 C CA . LYS A 1 85 ? -42.478 -1.826 34.324 1.00 83.50 85 LYS A CA 1
ATOM 687 C C . LYS A 1 85 ? -43.161 -0.570 33.785 1.00 83.50 85 LYS A C 1
ATOM 689 O O . LYS A 1 85 ? -44.304 -0.315 34.140 1.00 83.50 85 LYS A O 1
ATOM 694 N N . MET A 1 86 ? -42.501 0.179 32.899 1.00 82.69 86 MET A N 1
ATOM 695 C CA . ME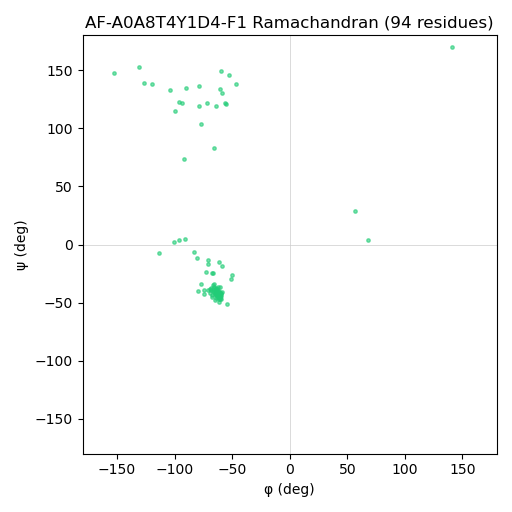T A 1 86 ? -43.092 1.378 32.289 1.00 82.69 86 MET A CA 1
ATOM 696 C C . MET A 1 86 ? -44.360 1.063 31.487 1.00 82.69 86 MET A C 1
ATOM 698 O O . MET A 1 86 ? -45.301 1.849 31.497 1.00 82.69 86 MET A O 1
ATOM 702 N N . ARG A 1 87 ? -44.410 -0.087 30.802 1.00 79.75 87 ARG A N 1
ATOM 703 C CA . ARG A 1 87 ? -45.626 -0.541 30.111 1.00 79.75 87 ARG A CA 1
ATOM 704 C C . ARG A 1 87 ? -46.730 -0.945 31.086 1.00 79.75 87 ARG A C 1
ATOM 706 O O . ARG A 1 87 ? -47.868 -0.583 30.841 1.00 79.75 87 ARG A O 1
ATOM 713 N N . GLY A 1 88 ? -46.396 -1.651 32.168 1.00 78.81 88 GLY A N 1
ATOM 714 C CA . GLY A 1 88 ? -47.362 -2.025 33.207 1.00 78.81 88 GLY A CA 1
ATOM 715 C C . GLY A 1 88 ? -48.025 -0.811 33.860 1.00 78.81 88 GLY A C 1
ATOM 716 O O . GLY A 1 88 ? -49.244 -0.751 33.913 1.00 78.81 88 GLY A O 1
ATOM 717 N N . MET A 1 89 ? -47.238 0.204 34.236 1.00 75.12 89 MET A N 1
ATOM 718 C CA . MET A 1 89 ? -47.778 1.434 34.838 1.00 75.12 89 MET A CA 1
ATOM 719 C C . MET A 1 89 ? -48.717 2.196 33.891 1.00 75.12 89 MET A C 1
ATOM 721 O O . MET A 1 89 ? -49.739 2.706 34.327 1.00 75.12 89 MET A O 1
ATOM 725 N N . ARG A 1 90 ? -48.432 2.208 32.580 1.00 64.38 90 ARG A N 1
ATOM 726 C CA . ARG A 1 90 ? -49.333 2.811 31.578 1.00 64.38 90 ARG A CA 1
ATOM 727 C C . ARG A 1 90 ? -50.658 2.066 31.407 1.00 64.38 90 ARG A C 1
ATOM 729 O O . ARG A 1 90 ? -51.608 2.657 30.910 1.00 64.38 90 ARG A O 1
ATOM 736 N N . ILE A 1 91 ? -50.700 0.774 31.729 1.00 60.34 91 ILE A N 1
ATOM 737 C CA . ILE A 1 91 ? -51.927 -0.028 31.660 1.00 60.34 91 ILE A CA 1
ATOM 738 C C . ILE A 1 91 ? -52.784 0.242 32.903 1.00 60.34 91 ILE A C 1
ATOM 740 O O . ILE A 1 91 ? -53.990 0.410 32.761 1.00 60.34 91 ILE A O 1
ATOM 744 N N . ASP A 1 92 ? -52.161 0.370 34.080 1.00 59.44 92 ASP A N 1
ATOM 745 C CA . ASP A 1 92 ? -52.858 0.709 35.330 1.00 59.44 92 ASP A CA 1
ATOM 746 C C . ASP A 1 92 ? -53.391 2.154 35.344 1.00 59.44 92 ASP A C 1
ATOM 748 O O . ASP A 1 92 ? -54.506 2.383 35.796 1.00 59.44 92 ASP A O 1
ATOM 752 N N . GLU A 1 93 ? -52.658 3.131 34.795 1.00 57.81 93 GLU A N 1
ATOM 753 C CA . GLU A 1 93 ? -53.127 4.529 34.679 1.00 57.81 93 GLU A CA 1
ATOM 754 C C . GLU A 1 93 ? -54.253 4.724 33.640 1.00 57.81 93 GLU A C 1
ATOM 756 O O . GLU A 1 93 ? -54.881 5.781 33.598 1.00 57.81 93 GLU A O 1
ATOM 761 N N . GLY A 1 94 ? -54.504 3.725 32.785 1.00 55.75 94 GLY A N 1
ATOM 762 C CA . GLY A 1 94 ? -55.541 3.747 31.747 1.00 55.75 94 GLY A CA 1
ATOM 763 C C . GLY A 1 94 ? -56.828 2.996 32.104 1.00 55.75 94 GLY A C 1
ATOM 764 O O . GLY A 1 94 ? -57.723 2.913 31.261 1.00 55.75 94 GLY A O 1
ATOM 765 N N . LEU A 1 95 ? -56.923 2.428 33.309 1.00 53.62 95 LEU A N 1
ATOM 766 C CA . LEU A 1 95 ? -58.126 1.765 33.815 1.00 53.62 95 LEU A CA 1
ATOM 767 C C . LEU A 1 95 ? -58.969 2.766 34.637 1.00 53.62 95 LEU A C 1
ATOM 769 O O . LEU A 1 95 ? -58.432 3.335 35.588 1.00 53.62 95 LEU A O 1
ATOM 773 N N . PRO A 1 96 ? -60.246 3.020 34.275 1.00 54.88 96 PRO A N 1
ATOM 774 C CA . PRO A 1 96 ? -61.177 3.798 35.098 1.00 54.88 96 PRO A CA 1
ATOM 775 C C . PRO A 1 96 ? -61.595 3.069 36.383 1.00 54.88 96 PRO A C 1
ATOM 777 O O . PRO A 1 96 ? -61.590 1.814 36.390 1.00 54.88 96 PRO A O 1
#

Secondary structure (DSSP, 8-state):
---------HHHHHHHHHHHHHHHSSGGGHHHHHHHHHHHHHHHHHHHHHHHHTT--TT----HHHHHHHSPPPPSS-HHHHHHHHHHHHHHTT--

Radius of gyration: 29.03 Å; Cα contacts (8 Å, |Δi|>4): 20; chains: 1; bounding box: 80×31×57 Å

Solvent-accessible surface area (backbone atoms only — not comparable to full-atom values): 6027 Å² total; per-residue (Å²): 134,86,88,82,89,81,92,71,60,67,71,61,50,52,54,50,51,49,53,44,28,73,74,66,76,37,70,90,48,50,69,58,51,55,50,49,54,54,46,56,60,46,45,58,54,50,50,52,50,52,30,54,75,67,74,42,66,82,84,65,76,67,49,77,65,53,52,63,69,70,47,82,76,79,86,69,78,56,69,65,59,52,51,51,49,57,53,51,52,56,54,61,76,67,58,134

Foldseek 3Di:
DDDDDDDDDPVVVVVLQVVVCVVPVDSVCVVVVVVVVVVVVVVVVVVVVVCVVVVHDPVCPPDPVNVVVPDDDDPDDPVVVVVVVVVVVVVVVPDD